Protein AF-A0A3S3NFB6-F1 (afdb_monomer_lite)

Foldseek 3Di:
DDDPPDPPDPPPPPPPPVVPDDPCVQVVVQVQCQDPVNCVVVVHCPPPDVDGDHPDDPVCVVPPDPPPPPDPPPDPPDDPDDDDDPPDDPPVVPD

Organism: NCBI:txid337451

pLDDT: mean 71.09, std 19.83, range [35.66, 96.44]

Sequence (95 aa):
MSTNRSWRLKNILLRGRVYGYDPCTENYAEKYFNRLNVQRAMHANLTGIPYKWTACSDVLIKSWKDAQLGQPDGFPDHPHRVGGVEEWRHIMDTW

Radius of gyration: 24.82 Å; chains: 1; bounding box: 56×27×70 Å

InterPro domains:
  IPR001563 Peptidase S10, serine carboxypeptidase [PF00450] (19-66)
  IPR029058 Alpha/Beta hydrolase fold [SSF53474] (17-68)

Secondary structure (DSSP, 8-state):
-------S-SSSTT----TT--TTHHHHHHHHHTSHHHHHHTT-STT--SS---SS-HHHHHH---S-TTS-SS---S----SS------TTS--

Structure (mmCIF, N/CA/C/O backbone):
data_AF-A0A3S3NFB6-F1
#
_entry.id   AF-A0A3S3NFB6-F1
#
loop_
_atom_site.group_PDB
_atom_site.id
_atom_site.type_symbol
_atom_site.label_atom_id
_atom_site.label_alt_id
_atom_site.label_comp_id
_atom_site.label_asym_id
_atom_site.label_entity_id
_atom_site.label_seq_id
_atom_site.pdbx_PDB_ins_code
_atom_site.Cartn_x
_atom_site.Cartn_y
_atom_site.Cartn_z
_atom_site.occupancy
_atom_site.B_iso_or_equiv
_atom_site.auth_seq_id
_atom_site.auth_comp_id
_atom_site.auth_asym_id
_atom_site.auth_atom_id
_atom_site.pdbx_PDB_model_num
ATOM 1 N N . MET A 1 1 ? 37.647 3.602 -54.877 1.00 35.66 1 MET A N 1
ATOM 2 C CA . MET A 1 1 ? 37.905 2.898 -53.603 1.00 35.66 1 MET A CA 1
ATOM 3 C C . MET A 1 1 ? 37.104 3.570 -52.497 1.00 35.66 1 MET A C 1
ATOM 5 O O . MET A 1 1 ? 37.153 4.783 -52.377 1.00 35.66 1 MET A O 1
ATOM 9 N N . SER A 1 2 ? 36.285 2.746 -51.838 1.00 44.16 2 SER A N 1
ATOM 10 C CA . SER A 1 2 ? 35.336 2.938 -50.728 1.00 44.16 2 SER A CA 1
ATOM 11 C C . SER A 1 2 ? 35.038 4.347 -50.181 1.00 44.16 2 SER A C 1
ATOM 13 O O . SER A 1 2 ? 35.875 5.002 -49.568 1.00 44.16 2 SER A O 1
ATOM 15 N N . THR A 1 3 ? 33.768 4.743 -50.303 1.00 46.69 3 THR A N 1
ATOM 16 C CA . THR A 1 3 ? 33.141 5.863 -49.590 1.00 46.69 3 THR A CA 1
ATOM 17 C C . THR A 1 3 ? 33.157 5.612 -48.082 1.00 46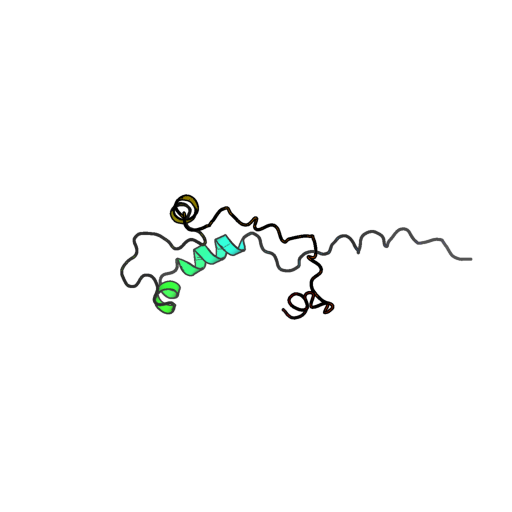.69 3 THR A C 1
ATOM 19 O O . THR A 1 3 ? 32.591 4.619 -47.621 1.00 46.69 3 THR A O 1
ATOM 22 N N . ASN A 1 4 ? 33.744 6.528 -47.315 1.00 53.66 4 ASN A N 1
ATOM 23 C CA . ASN A 1 4 ? 33.823 6.468 -45.857 1.00 53.66 4 ASN A CA 1
ATOM 24 C C . ASN A 1 4 ? 32.441 6.747 -45.224 1.00 53.66 4 ASN A C 1
ATOM 26 O O . ASN A 1 4 ? 32.144 7.844 -44.756 1.00 53.66 4 ASN A O 1
ATOM 30 N N . ARG A 1 5 ? 31.543 5.758 -45.283 1.00 59.66 5 ARG A N 1
ATOM 31 C CA . ARG A 1 5 ? 30.256 5.757 -44.580 1.00 59.66 5 ARG A CA 1
ATOM 32 C C . ARG A 1 5 ? 30.439 5.091 -43.224 1.00 59.66 5 ARG A C 1
ATOM 34 O O . ARG A 1 5 ? 30.125 3.920 -43.064 1.00 59.66 5 ARG A O 1
ATOM 41 N N . SER A 1 6 ? 30.916 5.842 -42.239 1.00 60.38 6 SER A N 1
ATOM 42 C CA . SER A 1 6 ? 30.851 5.384 -40.849 1.00 60.38 6 SER A CA 1
ATOM 43 C C . SER A 1 6 ? 30.639 6.545 -39.881 1.00 60.38 6 SER A C 1
ATOM 45 O O . SER A 1 6 ? 31.515 6.933 -39.120 1.00 60.38 6 SER A O 1
ATOM 47 N N . TRP A 1 7 ? 29.429 7.106 -39.914 1.00 49.44 7 TRP A N 1
ATOM 48 C CA . TRP A 1 7 ? 28.915 8.012 -38.877 1.00 49.44 7 TRP A CA 1
ATOM 49 C C . TRP A 1 7 ? 27.579 7.517 -38.301 1.00 49.44 7 TRP A C 1
ATOM 51 O O . TRP A 1 7 ? 26.720 8.316 -37.944 1.00 49.44 7 TRP A O 1
ATOM 61 N N . ARG A 1 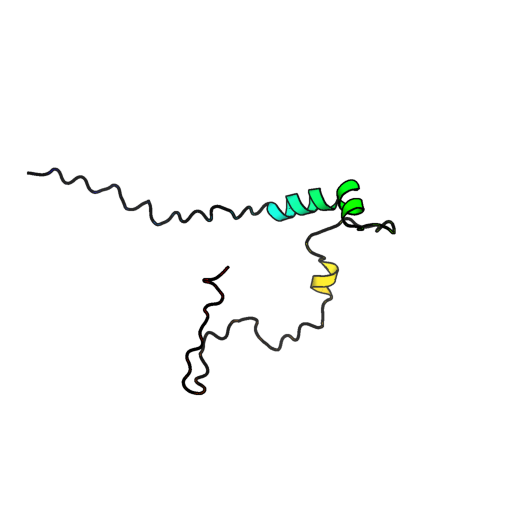8 ? 27.341 6.198 -38.241 1.00 60.75 8 ARG A N 1
ATOM 62 C CA . ARG A 1 8 ? 26.027 5.664 -37.824 1.00 60.75 8 ARG A CA 1
ATOM 63 C C . ARG A 1 8 ? 26.039 4.455 -36.893 1.00 60.75 8 ARG A C 1
ATOM 65 O O . ARG A 1 8 ? 25.116 3.663 -36.958 1.00 60.75 8 ARG A O 1
ATOM 72 N N . LEU A 1 9 ? 26.997 4.313 -35.981 1.00 60.25 9 LEU A N 1
ATOM 73 C CA . LEU A 1 9 ? 26.894 3.267 -34.945 1.00 60.25 9 LEU A CA 1
ATOM 74 C C . LEU A 1 9 ? 27.428 3.709 -33.573 1.00 60.25 9 LEU A C 1
ATOM 76 O O . LEU A 1 9 ? 28.082 2.938 -32.886 1.00 60.25 9 LEU A O 1
ATOM 80 N N . LYS A 1 10 ? 27.154 4.949 -33.144 1.00 54.75 10 LYS A N 1
ATOM 81 C CA . LYS A 1 10 ? 27.482 5.392 -31.770 1.00 54.75 10 LYS A CA 1
ATOM 82 C C . LYS A 1 10 ? 26.280 5.497 -30.820 1.00 54.75 10 LYS A C 1
ATOM 84 O O . LYS A 1 10 ? 26.478 5.727 -29.637 1.00 54.75 10 LYS A O 1
ATOM 89 N N . ASN A 1 11 ? 25.055 5.237 -31.294 1.00 54.81 11 ASN A N 1
ATOM 90 C CA . ASN A 1 11 ? 23.830 5.421 -30.493 1.00 54.81 11 ASN A CA 1
ATOM 91 C C . ASN A 1 11 ? 23.106 4.121 -30.089 1.00 54.81 11 ASN A C 1
ATOM 93 O O . ASN A 1 11 ? 21.994 4.192 -29.577 1.00 54.81 11 ASN A O 1
ATOM 97 N N . ILE A 1 12 ? 23.695 2.938 -30.304 1.00 57.16 12 ILE A N 1
ATOM 98 C CA . ILE A 1 12 ? 23.041 1.658 -29.952 1.00 57.16 12 ILE A CA 1
ATOM 99 C C . ILE A 1 12 ? 23.429 1.179 -28.539 1.00 57.16 12 ILE A C 1
ATOM 101 O O . ILE A 1 12 ? 22.682 0.427 -27.926 1.00 57.16 12 ILE A O 1
ATOM 105 N N . LEU A 1 13 ? 24.539 1.667 -27.968 1.00 59.56 13 LEU A N 1
ATOM 106 C CA . LEU A 1 13 ? 25.077 1.150 -26.698 1.00 59.56 13 LEU A CA 1
ATOM 107 C C . LEU A 1 13 ? 24.692 1.950 -25.440 1.00 59.56 13 LEU A C 1
ATOM 109 O O . LEU A 1 13 ? 24.995 1.514 -24.339 1.00 59.56 13 LEU A O 1
ATOM 113 N N . LEU A 1 14 ? 23.991 3.084 -25.567 1.00 59.25 14 LEU A N 1
ATOM 114 C CA . LEU A 1 14 ? 23.540 3.891 -24.413 1.00 59.25 14 LEU A CA 1
ATOM 115 C C . LEU A 1 14 ? 22.040 3.778 -24.126 1.00 59.25 14 LEU A C 1
ATOM 117 O O . LEU A 1 14 ? 21.470 4.577 -23.389 1.00 59.25 14 LEU A O 1
ATOM 121 N N . ARG A 1 15 ? 21.376 2.774 -24.696 1.00 55.72 15 ARG A N 1
ATOM 122 C CA . ARG A 1 15 ? 19.973 2.497 -24.396 1.00 55.72 15 ARG A CA 1
ATOM 123 C C . ARG A 1 15 ? 19.793 1.031 -24.054 1.00 55.72 15 ARG A C 1
ATOM 125 O O . ARG A 1 15 ? 18.976 0.337 -24.652 1.00 55.72 15 ARG A O 1
ATOM 132 N N . GLY A 1 16 ? 20.517 0.597 -23.023 1.00 53.94 16 GLY A N 1
ATOM 133 C CA . GLY A 1 16 ? 19.994 -0.404 -22.101 1.00 53.94 16 GLY A CA 1
ATOM 134 C C . GLY A 1 16 ? 18.711 0.154 -21.490 1.00 53.94 16 GLY A C 1
ATOM 135 O O . GLY A 1 16 ? 18.695 0.668 -20.379 1.00 53.94 16 GLY A O 1
ATOM 136 N N . ARG A 1 17 ? 17.633 0.162 -22.276 1.00 56.00 17 ARG A N 1
ATOM 137 C CA . ARG A 1 17 ? 16.286 0.341 -21.766 1.00 56.00 17 ARG A CA 1
ATOM 138 C C . ARG A 1 17 ? 16.126 -0.820 -20.802 1.00 56.00 17 ARG A C 1
ATOM 140 O O . ARG A 1 17 ? 16.203 -1.965 -21.237 1.00 56.00 17 ARG A O 1
ATOM 147 N N . VAL A 1 18 ? 15.977 -0.526 -19.516 1.00 60.31 18 VAL A N 1
ATOM 148 C CA . VAL A 1 18 ? 15.489 -1.499 -18.542 1.00 60.31 18 VAL A CA 1
ATOM 149 C C . VAL A 1 18 ? 14.093 -1.884 -19.034 1.00 60.31 18 VAL A C 1
ATOM 151 O O . VAL A 1 18 ? 13.105 -1.208 -18.757 1.00 60.31 18 VAL A O 1
ATOM 154 N N . TYR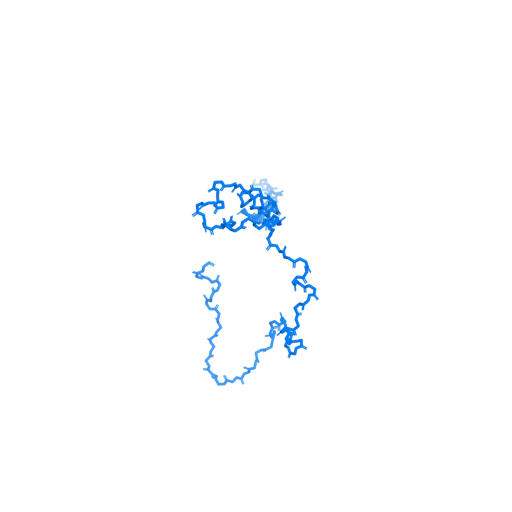 A 1 19 ? 14.022 -2.870 -19.926 1.00 63.66 19 TYR A N 1
ATOM 155 C CA . TYR A 1 19 ? 12.773 -3.409 -20.435 1.00 63.66 19 TYR A CA 1
ATOM 156 C C . TYR A 1 19 ? 12.170 -4.195 -19.274 1.00 63.66 19 TYR A C 1
ATO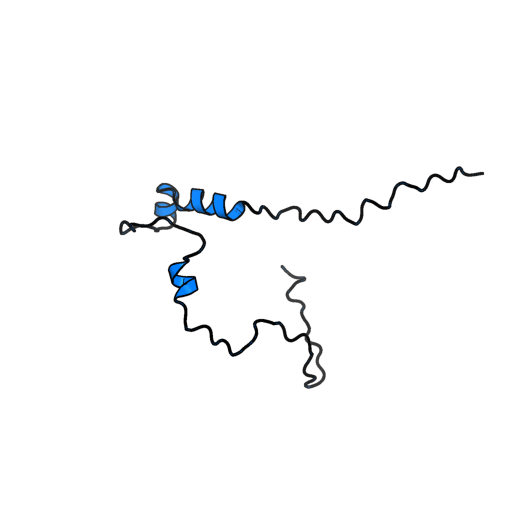M 158 O O . TYR A 1 19 ? 12.558 -5.332 -19.044 1.00 63.66 19 TYR A O 1
ATOM 166 N N . GLY A 1 20 ? 11.283 -3.563 -18.502 1.00 73.12 20 GLY A N 1
ATOM 167 C CA . GLY A 1 20 ? 10.537 -4.249 -17.443 1.00 73.12 20 GLY A CA 1
ATOM 168 C C . GLY A 1 20 ? 10.315 -3.462 -16.155 1.00 73.12 20 GLY A C 1
ATOM 169 O O . GLY A 1 20 ? 9.451 -3.856 -15.382 1.00 73.12 20 GLY A O 1
ATOM 170 N N . TYR A 1 21 ? 11.026 -2.352 -15.918 1.00 83.38 21 TYR A N 1
ATOM 171 C CA . TYR A 1 21 ? 10.737 -1.517 -14.749 1.00 83.38 21 TYR A CA 1
ATOM 172 C C . TYR A 1 21 ? 9.615 -0.529 -15.064 1.00 83.38 21 TYR A C 1
ATOM 174 O O . TYR A 1 21 ? 9.808 0.428 -15.818 1.00 83.38 21 TYR A O 1
ATOM 182 N N . ASP A 1 22 ? 8.444 -0.778 -14.484 1.00 88.44 22 ASP A N 1
ATOM 183 C CA . ASP A 1 22 ? 7.322 0.151 -14.498 1.00 88.44 22 ASP A CA 1
ATOM 184 C C . ASP A 1 22 ? 7.245 0.871 -13.138 1.00 88.44 22 ASP A C 1
ATOM 186 O O . ASP A 1 22 ? 6.899 0.237 -12.132 1.00 88.44 22 ASP A O 1
ATOM 190 N N . PRO A 1 23 ? 7.543 2.183 -13.075 1.00 88.75 23 PRO A N 1
ATOM 191 C CA . PRO A 1 23 ? 7.477 2.945 -11.829 1.00 88.75 23 PRO A CA 1
ATOM 192 C C . PRO A 1 23 ? 6.055 3.036 -11.257 1.00 88.75 23 PRO A C 1
ATOM 194 O O . PRO A 1 23 ? 5.889 3.400 -10.100 1.00 88.75 23 PRO A O 1
ATOM 197 N N . CYS A 1 24 ? 5.022 2.709 -12.037 1.00 91.81 24 CYS A N 1
ATOM 198 C CA . CYS A 1 24 ? 3.627 2.726 -11.608 1.00 91.81 24 CYS A CA 1
ATOM 199 C C . CYS A 1 24 ? 3.145 1.381 -11.036 1.00 91.81 24 CYS A C 1
ATOM 201 O O . CYS A 1 24 ? 1.963 1.251 -10.711 1.00 91.81 24 CYS A O 1
ATOM 203 N N . THR A 1 25 ? 4.029 0.384 -10.899 1.00 91.81 25 THR A N 1
ATOM 204 C CA . THR A 1 25 ? 3.683 -0.954 -10.384 1.00 91.81 25 THR A CA 1
ATOM 205 C C . THR A 1 25 ? 2.995 -0.894 -9.020 1.00 91.81 25 THR A C 1
ATOM 207 O O . THR A 1 25 ? 2.002 -1.588 -8.798 1.00 91.81 25 THR A O 1
ATOM 210 N N . GLU A 1 26 ? 3.464 -0.017 -8.131 1.00 92.50 26 GLU A N 1
ATOM 211 C CA . GLU A 1 26 ? 2.882 0.187 -6.802 1.00 92.50 26 GLU A CA 1
ATOM 212 C C . GLU A 1 26 ? 1.412 0.625 -6.885 1.00 92.50 26 GLU A C 1
ATOM 214 O O . GLU A 1 26 ? 0.533 0.007 -6.282 1.00 92.50 26 GLU A O 1
ATOM 219 N N . ASN A 1 27 ? 1.103 1.606 -7.736 1.00 94.50 27 ASN A N 1
ATOM 220 C CA . ASN A 1 27 ? -0.264 2.085 -7.942 1.00 94.50 27 ASN A CA 1
ATOM 221 C C . ASN A 1 27 ? -1.192 0.983 -8.477 1.00 94.50 27 ASN A C 1
ATOM 223 O O . ASN A 1 27 ? -2.390 0.967 -8.169 1.00 94.50 27 ASN A O 1
ATOM 227 N N . TYR A 1 28 ? -0.682 0.079 -9.319 1.00 95.06 28 TYR A N 1
ATOM 228 C CA . TYR A 1 28 ? -1.467 -1.057 -9.804 1.00 95.06 28 TYR A CA 1
ATOM 229 C C . TYR A 1 28 ? -1.717 -2.081 -8.699 1.00 95.06 28 TYR A C 1
ATOM 231 O O . TYR A 1 28 ? -2.847 -2.562 -8.574 1.00 95.06 28 TYR A O 1
ATOM 239 N N . ALA A 1 29 ? -0.706 -2.367 -7.876 1.00 95.50 29 ALA A N 1
ATOM 240 C CA . ALA A 1 29 ? -0.828 -3.249 -6.724 1.00 95.50 29 ALA A CA 1
ATOM 241 C C . ALA A 1 29 ? -1.896 -2.733 -5.749 1.00 95.50 29 ALA A C 1
ATOM 243 O O . ALA A 1 29 ? -2.826 -3.470 -5.418 1.00 95.50 29 ALA A O 1
ATOM 244 N N . GLU A 1 30 ? -1.860 -1.451 -5.380 1.00 95.56 30 GLU A N 1
ATOM 245 C CA . GLU A 1 30 ? -2.861 -0.861 -4.483 1.00 95.56 30 GLU A CA 1
ATOM 246 C C . GLU A 1 30 ? -4.287 -1.009 -5.019 1.00 95.56 30 GLU A C 1
ATOM 248 O O . GLU A 1 30 ? -5.205 -1.391 -4.289 1.00 95.56 30 GLU A O 1
ATOM 253 N N . LYS A 1 31 ? -4.497 -0.766 -6.317 1.00 95.88 31 LYS A N 1
ATOM 254 C CA . LYS A 1 31 ? -5.814 -0.942 -6.948 1.00 95.88 31 LYS A CA 1
ATOM 255 C C . LYS A 1 31 ? -6.269 -2.398 -6.976 1.00 95.88 31 LYS A C 1
ATOM 257 O O . LYS A 1 31 ? -7.474 -2.645 -6.975 1.00 95.88 31 LYS A O 1
ATOM 262 N N . TYR A 1 32 ? -5.344 -3.347 -7.072 1.00 96.44 32 TYR A N 1
ATOM 263 C CA . TYR A 1 32 ? -5.647 -4.772 -7.140 1.00 96.44 32 TYR A CA 1
ATOM 264 C C . TYR A 1 32 ? -5.986 -5.343 -5.758 1.00 96.44 32 TYR A C 1
ATOM 266 O O . TYR A 1 32 ? -7.050 -5.941 -5.587 1.00 96.44 32 TYR A O 1
ATOM 274 N N . PHE A 1 33 ? -5.145 -5.085 -4.755 1.00 95.31 33 PHE A N 1
ATOM 275 C CA . PHE A 1 33 ? -5.299 -5.629 -3.402 1.00 95.31 33 PHE A CA 1
ATOM 276 C C . PHE A 1 33 ? -6.439 -4.993 -2.599 1.00 95.31 33 PHE A C 1
ATOM 278 O O . PHE A 1 33 ? -6.924 -5.588 -1.640 1.00 95.31 33 PHE A O 1
ATOM 285 N N . ASN A 1 34 ? -6.934 -3.822 -3.005 1.00 95.56 34 ASN A N 1
ATOM 286 C CA . ASN A 1 34 ? -8.115 -3.207 -2.392 1.00 95.56 34 ASN A CA 1
ATOM 287 C C . ASN A 1 34 ? -9.458 -3.715 -2.949 1.00 95.56 34 ASN A C 1
ATOM 289 O O . ASN A 1 34 ? -10.514 -3.234 -2.538 1.00 95.56 34 ASN A O 1
ATOM 293 N N . ARG A 1 35 ? -9.464 -4.682 -3.876 1.00 95.62 35 ARG A N 1
ATOM 294 C CA . ARG A 1 35 ? -10.711 -5.273 -4.387 1.00 95.62 35 ARG A CA 1
ATOM 295 C C . ARG A 1 35 ? -11.228 -6.353 -3.439 1.00 95.62 35 ARG A C 1
ATOM 297 O O . ARG A 1 35 ? -10.480 -7.241 -3.043 1.00 95.62 35 ARG A O 1
ATOM 304 N N . LEU A 1 36 ? -12.531 -6.341 -3.150 1.00 92.19 36 LEU A N 1
ATOM 305 C CA . LEU A 1 36 ? -13.150 -7.281 -2.206 1.00 92.19 36 LEU A CA 1
ATOM 306 C C . LEU A 1 36 ? -12.985 -8.754 -2.619 1.00 92.19 36 LEU A C 1
ATOM 308 O O . LEU A 1 36 ? -12.789 -9.617 -1.769 1.00 92.19 36 LEU A O 1
ATOM 312 N N . ASN A 1 37 ? -13.049 -9.050 -3.920 1.00 94.06 37 ASN A N 1
ATOM 313 C CA . ASN A 1 37 ? -12.838 -10.403 -4.438 1.00 94.06 37 ASN A CA 1
ATOM 314 C C . ASN A 1 37 ? -11.395 -10.885 -4.224 1.00 94.06 37 ASN A C 1
ATOM 316 O O . ASN A 1 37 ? -11.197 -12.029 -3.826 1.00 94.06 37 ASN A O 1
ATOM 320 N N . VAL A 1 38 ? -10.410 -10.009 -4.436 1.00 96.12 38 VAL A N 1
ATOM 321 C CA . VAL A 1 38 ? -8.988 -10.297 -4.204 1.00 96.12 38 VAL A CA 1
ATOM 322 C C . VAL A 1 38 ? -8.726 -10.486 -2.713 1.00 96.12 38 VAL A C 1
ATOM 324 O O . VAL A 1 38 ? -8.122 -11.481 -2.325 1.00 96.12 38 VAL A O 1
ATOM 327 N N . GLN A 1 39 ? -9.255 -9.601 -1.866 1.00 95.12 39 GLN A N 1
ATOM 328 C CA . GLN A 1 39 ? -9.129 -9.731 -0.413 1.00 95.12 39 GLN A CA 1
ATOM 329 C C . GLN A 1 39 ? -9.742 -11.039 0.090 1.00 95.12 39 GLN A C 1
ATOM 331 O O . GLN A 1 39 ? -9.090 -11.773 0.825 1.00 95.12 39 GLN A O 1
ATOM 336 N N . ARG A 1 40 ? -10.945 -11.392 -0.381 1.00 91.81 40 ARG A N 1
ATOM 337 C CA . ARG A 1 40 ? -11.592 -12.660 -0.027 1.00 91.81 40 ARG A 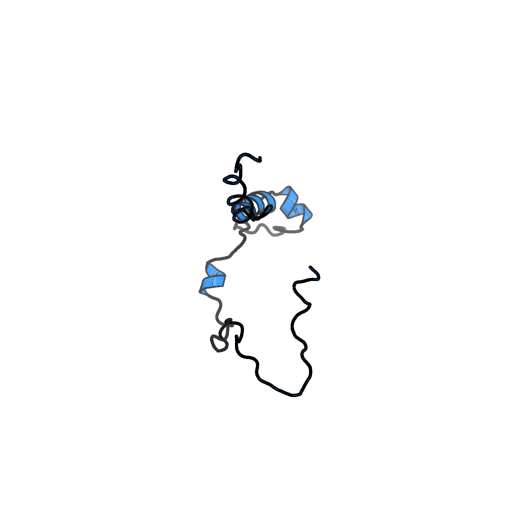CA 1
ATOM 338 C C . ARG A 1 40 ? -10.767 -13.869 -0.472 1.00 91.81 40 ARG A C 1
ATOM 340 O O . ARG A 1 40 ? -10.616 -14.799 0.310 1.00 91.81 40 ARG A O 1
ATOM 347 N N . ALA A 1 41 ? -10.225 -13.848 -1.691 1.00 95.31 41 ALA A N 1
ATOM 348 C CA . ALA A 1 41 ? -9.394 -14.934 -2.213 1.00 95.31 41 ALA A CA 1
ATOM 349 C C . ALA A 1 41 ? -8.084 -15.110 -1.424 1.00 95.31 41 ALA A C 1
ATOM 351 O O . ALA A 1 41 ? -7.608 -16.228 -1.265 1.00 95.31 41 ALA A O 1
ATOM 352 N N . MET A 1 42 ? -7.524 -14.017 -0.904 1.00 94.00 42 MET A N 1
ATOM 353 C CA . MET A 1 42 ? -6.316 -14.029 -0.073 1.00 94.00 42 MET A CA 1
ATOM 354 C C . MET A 1 42 ? -6.593 -14.257 1.417 1.00 94.00 42 MET A C 1
ATOM 356 O O . MET A 1 42 ? -5.657 -14.233 2.212 1.00 94.00 42 MET A O 1
ATOM 360 N N . HIS A 1 43 ? -7.857 -14.429 1.815 1.00 94.19 43 HIS A N 1
ATOM 361 C CA . HIS A 1 43 ? -8.270 -14.427 3.221 1.00 94.19 43 HIS A CA 1
ATOM 362 C C . HIS A 1 43 ? -7.820 -13.160 3.979 1.00 94.19 43 HIS A C 1
ATOM 364 O O . HIS A 1 43 ? -7.551 -13.188 5.179 1.00 94.19 43 HIS A O 1
ATOM 370 N N . ALA A 1 44 ? -7.746 -12.032 3.273 1.00 87.12 44 ALA A N 1
ATOM 371 C CA . ALA A 1 44 ? -7.494 -10.712 3.828 1.00 87.12 44 ALA A CA 1
ATOM 372 C C . ALA A 1 44 ? -8.820 -10.003 4.149 1.00 87.12 44 ALA A C 1
ATOM 374 O O . ALA A 1 44 ? -9.858 -10.293 3.552 1.00 87.12 44 ALA A O 1
ATOM 375 N N . ASN A 1 45 ? -8.781 -9.047 5.083 1.00 87.00 45 ASN A N 1
ATOM 376 C CA . ASN A 1 45 ? -9.950 -8.260 5.494 1.00 87.00 45 ASN A CA 1
ATOM 377 C C . ASN A 1 45 ? -11.148 -9.105 5.997 1.00 87.00 45 ASN A C 1
ATOM 379 O O . ASN A 1 45 ? -12.308 -8.759 5.786 1.00 87.00 45 ASN A O 1
ATOM 383 N N . LEU A 1 46 ? -10.882 -10.227 6.676 1.00 82.31 46 LEU A N 1
ATOM 384 C CA . LEU A 1 46 ? -11.933 -11.091 7.238 1.00 82.31 46 LEU A CA 1
ATOM 385 C C . LEU A 1 46 ? -12.716 -10.410 8.369 1.00 82.31 46 LEU A C 1
ATOM 387 O O . LEU A 1 46 ? -13.900 -10.672 8.555 1.00 82.31 46 LEU A O 1
ATOM 391 N N . THR A 1 47 ? -12.046 -9.538 9.122 1.00 84.81 47 THR A N 1
ATOM 392 C CA . THR A 1 47 ? -12.583 -8.855 10.305 1.00 84.81 47 THR A CA 1
ATOM 393 C C . THR A 1 47 ? -13.078 -7.434 10.026 1.00 84.81 47 THR A C 1
ATOM 395 O O . THR A 1 47 ? -13.502 -6.760 10.959 1.00 84.81 47 THR A O 1
ATOM 398 N N . GLY A 1 48 ? -13.052 -6.963 8.773 1.00 84.62 48 GLY A N 1
ATOM 399 C CA . GLY A 1 48 ? -13.477 -5.599 8.436 1.00 84.62 48 GLY A CA 1
ATOM 400 C C . GLY A 1 48 ? -12.464 -4.541 8.880 1.00 84.62 48 GLY A C 1
ATOM 401 O O . GLY A 1 48 ? -12.776 -3.652 9.669 1.00 84.62 48 GLY A O 1
ATOM 402 N N . ILE A 1 49 ? -11.237 -4.646 8.376 1.00 87.94 49 ILE A N 1
ATOM 403 C CA . ILE A 1 49 ? -10.148 -3.704 8.624 1.00 87.94 49 ILE A CA 1
ATOM 404 C C . ILE A 1 49 ? -10.573 -2.310 8.116 1.00 87.94 49 ILE A C 1
ATOM 406 O O . ILE A 1 49 ? -10.950 -2.175 6.950 1.00 87.94 49 ILE A O 1
ATOM 410 N N . PRO A 1 50 ? -10.512 -1.258 8.957 1.00 88.62 50 PRO A N 1
ATOM 411 C CA . PRO A 1 50 ? -11.049 0.064 8.621 1.00 88.62 50 PRO A CA 1
ATOM 412 C C . PRO A 1 50 ? -10.152 0.873 7.672 1.00 88.62 50 PRO A C 1
ATOM 414 O O . PRO A 1 50 ? -10.526 1.968 7.253 1.00 88.62 50 PRO A O 1
ATOM 417 N N . TYR A 1 51 ? -8.966 0.363 7.340 1.00 88.06 51 TYR A N 1
ATOM 418 C CA . TYR A 1 51 ? -8.008 1.005 6.449 1.00 88.06 51 TYR A CA 1
ATOM 419 C C . TYR A 1 51 ? -7.786 0.183 5.181 1.00 88.06 51 TYR A C 1
ATOM 421 O O . TYR A 1 51 ? -7.935 -1.039 5.154 1.00 88.06 51 TYR A O 1
ATOM 429 N N . LYS A 1 52 ? -7.433 0.890 4.107 1.00 92.25 52 LYS A N 1
ATOM 430 C CA . LYS A 1 52 ? -7.087 0.288 2.821 1.00 92.25 52 LYS A CA 1
ATOM 431 C C . LYS A 1 52 ? -5.713 -0.360 2.897 1.00 92.25 52 LYS A C 1
ATOM 433 O O . LYS A 1 52 ? -4.854 0.076 3.656 1.00 92.25 52 LYS A O 1
ATOM 438 N N . TRP A 1 53 ? -5.511 -1.371 2.068 1.00 94.06 53 TRP A N 1
ATOM 439 C CA . TRP A 1 53 ? -4.189 -1.928 1.841 1.00 94.06 53 TRP A CA 1
ATOM 440 C C . TRP A 1 53 ? -3.313 -0.900 1.106 1.00 94.06 53 TRP A C 1
ATOM 442 O O . TRP A 1 53 ? -3.771 -0.301 0.128 1.00 94.06 53 TRP A O 1
ATOM 452 N N . THR A 1 54 ? -2.077 -0.721 1.570 1.00 94.44 54 THR A N 1
ATOM 453 C CA . THR A 1 54 ? -1.024 0.110 0.963 1.00 94.44 54 THR A CA 1
ATOM 454 C C . THR A 1 54 ? 0.274 -0.695 0.919 1.00 94.44 54 THR A C 1
ATOM 456 O O . THR A 1 54 ? 0.455 -1.615 1.720 1.00 94.44 54 THR A O 1
ATOM 459 N N . ALA A 1 55 ? 1.182 -0.371 -0.004 1.00 92.50 55 ALA A N 1
ATOM 460 C CA . ALA A 1 55 ? 2.455 -1.092 -0.114 1.00 92.50 55 ALA A CA 1
ATOM 461 C C . ALA A 1 55 ? 3.359 -0.861 1.110 1.00 92.50 55 ALA A C 1
ATOM 463 O O . ALA A 1 55 ? 4.024 -1.781 1.584 1.00 92.50 55 ALA A O 1
ATOM 464 N N . CYS A 1 56 ? 3.321 0.355 1.654 1.00 91.44 56 CYS A N 1
ATOM 465 C CA . CYS A 1 56 ? 4.089 0.778 2.816 1.00 91.44 56 CYS A CA 1
ATOM 466 C C . CYS A 1 56 ? 3.178 1.435 3.863 1.00 91.44 56 CYS A C 1
ATOM 468 O O . CYS A 1 56 ? 2.141 2.017 3.535 1.00 91.44 56 CYS A O 1
ATOM 470 N N . SER A 1 57 ? 3.576 1.361 5.136 1.00 90.69 57 SER A N 1
ATOM 471 C CA . SER A 1 57 ? 2.913 2.061 6.241 1.00 90.69 57 SER A CA 1
ATOM 472 C C . SER A 1 57 ? 3.832 3.142 6.795 1.00 90.69 57 SER A C 1
ATOM 474 O O . SER A 1 57 ? 4.817 2.839 7.469 1.00 90.69 57 SER A O 1
ATOM 476 N N . ASP A 1 58 ? 3.487 4.409 6.555 1.00 89.56 58 ASP A N 1
ATOM 477 C CA . ASP A 1 58 ? 4.258 5.561 7.045 1.00 89.56 58 ASP A CA 1
ATOM 478 C C . ASP A 1 58 ? 4.382 5.585 8.568 1.00 89.56 58 ASP A C 1
ATOM 480 O O . ASP A 1 58 ? 5.385 6.048 9.112 1.00 89.56 58 ASP A O 1
ATOM 484 N N . VAL A 1 59 ? 3.350 5.102 9.265 1.00 89.88 59 VAL A N 1
ATOM 485 C CA . VAL A 1 59 ? 3.341 5.026 10.727 1.00 89.88 59 VAL A CA 1
ATOM 486 C C . VAL A 1 59 ? 4.424 4.063 11.188 1.00 89.88 59 VAL A C 1
ATOM 488 O O . VA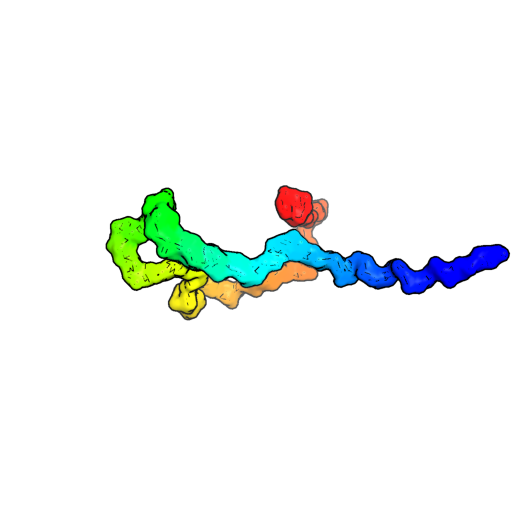L A 1 59 ? 5.253 4.446 12.007 1.00 89.88 59 VAL A O 1
ATOM 491 N N . LEU A 1 60 ? 4.456 2.855 10.614 1.00 88.44 60 LEU A N 1
ATOM 492 C CA . LEU A 1 60 ? 5.437 1.835 10.978 1.00 88.44 60 LEU A CA 1
ATOM 493 C C . LEU A 1 60 ? 6.854 2.265 10.607 1.00 88.44 60 LEU A C 1
ATOM 495 O O . LEU A 1 60 ? 7.748 2.129 11.433 1.00 88.44 60 LEU A O 1
ATOM 499 N N . ILE A 1 61 ? 7.048 2.854 9.423 1.00 87.44 61 ILE A N 1
ATOM 500 C CA . ILE A 1 61 ? 8.357 3.359 8.979 1.00 87.44 61 ILE A CA 1
ATOM 501 C C . ILE A 1 61 ? 8.908 4.400 9.963 1.00 87.44 61 ILE A C 1
ATOM 503 O O . ILE A 1 61 ? 10.092 4.382 10.283 1.00 87.44 61 ILE A O 1
ATOM 507 N N . LYS A 1 62 ? 8.056 5.293 10.480 1.00 87.25 62 LYS A N 1
ATOM 508 C CA . LYS A 1 62 ? 8.469 6.335 11.434 1.00 87.25 62 LYS A CA 1
ATOM 509 C C . LYS A 1 62 ? 8.625 5.824 12.865 1.00 87.25 62 LYS A C 1
ATOM 511 O O . LYS A 1 62 ? 9.361 6.428 13.641 1.00 87.25 62 LYS A O 1
ATOM 516 N N . SER A 1 63 ? 7.904 4.769 13.241 1.00 87.81 63 SER A N 1
ATOM 517 C CA . SER A 1 63 ? 7.872 4.269 14.618 1.00 87.81 63 SER A CA 1
ATOM 518 C C . SER A 1 63 ? 8.784 3.071 14.872 1.00 87.81 63 SER A C 1
ATOM 520 O O . SER A 1 63 ? 8.906 2.662 16.027 1.00 87.81 63 SER A O 1
ATOM 522 N N . TRP A 1 64 ? 9.389 2.483 13.836 1.00 85.00 64 TRP A N 1
ATOM 523 C CA . TRP A 1 64 ? 10.255 1.315 13.973 1.00 85.00 64 TRP A CA 1
ATOM 524 C C . TRP A 1 64 ? 11.564 1.682 14.682 1.00 85.00 64 TRP A C 1
ATOM 526 O O . TRP A 1 64 ? 12.322 2.521 14.202 1.00 85.00 64 TRP A O 1
ATOM 536 N N . LYS A 1 65 ? 11.832 1.059 15.837 1.00 80.69 65 LYS A N 1
ATOM 537 C CA . LYS A 1 65 ? 13.008 1.351 16.683 1.00 80.69 65 LYS A CA 1
ATOM 538 C C . LYS A 1 65 ? 14.025 0.214 16.755 1.00 80.69 65 LYS A C 1
ATOM 540 O O . LYS A 1 65 ? 15.128 0.430 17.243 1.00 80.69 65 LYS A O 1
ATOM 545 N N . ASP A 1 66 ? 13.676 -0.962 16.239 1.00 75.50 66 ASP A N 1
ATOM 546 C CA . ASP A 1 66 ? 14.504 -2.171 16.350 1.00 75.50 66 ASP A CA 1
ATOM 547 C C . ASP A 1 66 ? 15.583 -2.260 15.260 1.00 75.50 66 ASP A C 1
ATOM 549 O O . ASP A 1 66 ? 16.394 -3.185 15.244 1.00 75.50 66 ASP A O 1
ATOM 553 N N . ALA A 1 67 ? 15.624 -1.280 14.353 1.00 68.69 67 ALA A N 1
ATOM 554 C CA . ALA A 1 67 ? 16.759 -1.091 13.466 1.00 68.69 67 ALA A CA 1
ATOM 555 C C . ALA A 1 67 ? 17.912 -0.502 14.290 1.00 68.69 67 ALA A C 1
ATOM 557 O O . ALA A 1 67 ? 17.961 0.700 14.553 1.00 68.69 67 ALA A O 1
ATOM 558 N N . GLN A 1 68 ? 18.833 -1.357 14.736 1.00 61.22 68 GLN A N 1
ATOM 559 C CA . GLN A 1 68 ? 20.101 -0.898 15.291 1.00 61.22 68 GLN A CA 1
ATOM 560 C C . GLN A 1 68 ? 20.820 -0.078 14.212 1.00 61.22 68 GLN A C 1
ATOM 562 O O . GLN A 1 68 ? 21.366 -0.641 13.267 1.00 61.22 68 GLN A O 1
ATOM 567 N N . LEU A 1 69 ? 20.855 1.250 14.363 1.00 59.47 69 LEU A N 1
ATOM 568 C CA . LEU A 1 69 ? 21.717 2.155 13.588 1.00 59.47 69 LEU A CA 1
ATOM 569 C C . LEU A 1 69 ? 23.189 1.984 14.016 1.00 59.47 69 LEU A C 1
ATOM 571 O O . LEU A 1 69 ? 23.852 2.925 14.445 1.00 59.47 69 LEU A O 1
ATOM 575 N N . GLY A 1 70 ? 23.670 0.744 13.966 1.00 53.94 70 GLY A N 1
ATOM 576 C CA . GLY A 1 70 ? 25.007 0.308 14.361 1.00 53.94 70 GLY A CA 1
ATOM 577 C C . GLY A 1 70 ? 25.692 -0.562 13.310 1.00 53.94 70 GLY A C 1
ATOM 578 O O . GLY A 1 70 ? 26.799 -1.036 13.543 1.00 53.94 70 GLY A O 1
ATOM 579 N N . GLN A 1 71 ? 25.076 -0.742 12.146 1.00 53.50 71 GLN A N 1
ATOM 580 C CA . GLN A 1 71 ? 25.758 -1.202 10.949 1.00 53.50 71 GLN A CA 1
ATOM 581 C C . GLN A 1 71 ? 25.271 -0.332 9.798 1.00 53.50 71 GLN A C 1
ATOM 583 O O . GLN A 1 71 ? 24.063 -0.233 9.590 1.00 53.50 71 GLN A O 1
ATOM 588 N N . PRO A 1 72 ? 26.167 0.361 9.080 1.00 48.94 72 PRO A N 1
ATOM 589 C CA . PRO A 1 72 ? 25.760 0.959 7.833 1.00 48.94 72 PRO A CA 1
ATOM 590 C C . PRO A 1 72 ? 25.303 -0.184 6.927 1.00 48.94 72 PRO A C 1
ATOM 592 O O . PRO A 1 72 ? 26.078 -1.095 6.647 1.00 48.94 72 PRO A O 1
ATOM 595 N N . ASP A 1 73 ? 24.102 -0.073 6.371 1.00 57.12 73 ASP A N 1
ATOM 596 C CA . ASP A 1 73 ? 23.684 -0.806 5.168 1.00 57.12 73 ASP A CA 1
ATOM 597 C C . ASP A 1 73 ? 24.490 -0.361 3.922 1.00 57.12 73 ASP A C 1
ATOM 599 O O . ASP A 1 73 ? 24.066 -0.496 2.776 1.00 57.12 73 ASP A O 1
ATOM 603 N N . GLY A 1 74 ? 25.683 0.196 4.141 1.00 49.50 74 GLY A N 1
ATOM 604 C CA . GLY A 1 74 ? 26.759 0.234 3.183 1.00 49.50 74 GLY A CA 1
ATOM 605 C C . GLY A 1 74 ? 27.444 -1.118 3.238 1.00 49.50 74 GLY A C 1
ATOM 606 O O . GLY A 1 74 ? 28.209 -1.413 4.154 1.00 49.50 74 GLY A O 1
ATOM 607 N N . PHE A 1 75 ? 27.143 -1.934 2.240 1.00 46.12 75 PHE A N 1
ATOM 608 C CA . PHE A 1 75 ? 28.059 -2.921 1.692 1.00 46.12 75 PHE A CA 1
ATOM 609 C C . PHE A 1 75 ? 29.521 -2.553 2.025 1.00 46.12 75 PHE A C 1
ATOM 611 O O . PHE A 1 75 ? 29.964 -1.468 1.639 1.00 46.12 75 PHE A O 1
ATOM 618 N N . PRO A 1 76 ? 30.277 -3.366 2.783 1.00 48.25 76 PRO A N 1
ATOM 619 C CA . PRO A 1 76 ? 31.673 -3.048 3.008 1.00 48.25 76 PRO A CA 1
ATOM 620 C C . PRO A 1 76 ? 32.405 -3.199 1.671 1.00 48.25 76 PRO A C 1
ATOM 622 O O . PRO A 1 76 ? 32.738 -4.306 1.254 1.00 48.25 76 PRO A O 1
ATOM 625 N N . ASP A 1 77 ? 32.687 -2.078 1.007 1.00 52.34 77 ASP A N 1
ATOM 626 C CA . ASP A 1 77 ? 33.510 -1.999 -0.211 1.00 52.34 77 ASP A CA 1
ATOM 627 C C . ASP A 1 77 ? 34.995 -2.327 0.047 1.00 52.34 77 ASP A C 1
ATOM 629 O O . ASP A 1 77 ? 35.869 -2.090 -0.792 1.00 52.34 77 ASP A O 1
ATOM 633 N N . HIS A 1 78 ? 35.320 -2.897 1.207 1.00 47.53 78 HIS A N 1
ATOM 634 C CA . HIS A 1 78 ? 36.672 -3.290 1.558 1.00 47.53 78 HIS A CA 1
ATOM 635 C C . HIS A 1 78 ? 36.708 -4.757 1.980 1.00 47.53 78 HIS A C 1
ATOM 637 O O . HIS A 1 78 ? 36.095 -5.130 2.985 1.00 47.53 78 HIS A O 1
ATOM 643 N N . PRO A 1 79 ? 37.439 -5.612 1.244 1.00 48.28 79 PRO A N 1
ATOM 644 C CA . PRO A 1 79 ? 37.592 -6.997 1.632 1.00 48.28 79 PRO A CA 1
ATOM 645 C C . PRO A 1 79 ? 38.476 -7.062 2.881 1.00 48.28 79 PRO A C 1
ATOM 647 O O . PRO A 1 79 ? 39.662 -6.726 2.844 1.00 48.28 79 PRO A O 1
ATOM 650 N N . HIS A 1 80 ? 37.920 -7.551 3.988 1.00 42.03 80 HIS A N 1
ATOM 651 C CA . HIS A 1 80 ? 38.742 -8.115 5.050 1.00 42.03 80 HIS A CA 1
ATOM 652 C C . HIS A 1 80 ? 39.372 -9.400 4.510 1.00 42.03 80 HIS A C 1
ATOM 654 O O . HIS A 1 80 ? 38.693 -10.395 4.265 1.00 42.03 80 HIS A O 1
ATOM 660 N N . ARG A 1 81 ? 40.690 -9.374 4.297 1.00 48.91 81 ARG A N 1
ATOM 661 C CA . ARG A 1 81 ? 41.456 -10.569 3.947 1.00 48.91 81 ARG A CA 1
ATOM 662 C C . ARG A 1 81 ? 41.507 -11.486 5.169 1.00 48.91 81 ARG A C 1
ATOM 664 O O . ARG A 1 81 ? 42.341 -11.290 6.049 1.00 48.91 81 ARG A O 1
ATOM 671 N N . VAL A 1 82 ? 40.659 -12.507 5.196 1.00 46.09 82 VAL A N 1
ATOM 672 C CA . VAL A 1 82 ? 40.838 -13.676 6.061 1.00 46.09 82 VAL A CA 1
ATOM 673 C C . VAL A 1 82 ? 40.970 -14.891 5.154 1.00 46.09 82 VAL A C 1
ATOM 675 O O . VAL A 1 82 ? 40.045 -15.225 4.430 1.00 46.09 82 VAL A O 1
ATOM 678 N N . GLY A 1 83 ? 42.157 -15.501 5.159 1.00 50.31 83 GLY A N 1
ATOM 679 C CA . GLY A 1 83 ? 42.375 -16.882 4.724 1.00 50.31 83 GLY A CA 1
ATOM 680 C C . GLY A 1 83 ? 41.796 -17.304 3.369 1.00 50.31 83 GLY A C 1
ATOM 681 O O . GLY A 1 83 ? 40.858 -18.082 3.333 1.00 50.31 83 GLY A O 1
ATOM 682 N N . GLY A 1 84 ? 42.430 -16.887 2.271 1.00 51.28 84 GLY A N 1
ATOM 683 C CA . GLY A 1 84 ? 42.741 -17.791 1.151 1.00 51.28 84 GLY A CA 1
ATOM 684 C C . GLY A 1 84 ? 41.624 -18.558 0.427 1.00 51.28 84 GLY A C 1
ATOM 685 O O . GLY A 1 84 ? 41.956 -19.536 -0.235 1.00 51.28 84 GLY A O 1
ATOM 686 N N . VAL A 1 85 ? 40.356 -18.146 0.491 1.00 46.28 85 VAL A N 1
ATOM 687 C CA . VAL A 1 85 ? 39.304 -18.657 -0.403 1.00 46.28 85 VAL A CA 1
ATOM 688 C C . VAL A 1 85 ? 38.476 -17.472 -0.894 1.00 46.28 85 VAL A C 1
ATOM 690 O O . VAL A 1 85 ? 37.801 -16.804 -0.115 1.00 46.28 85 VAL A O 1
ATOM 693 N N . GLU A 1 86 ? 38.582 -17.162 -2.187 1.00 46.88 86 GLU A N 1
ATOM 694 C CA . GLU A 1 86 ? 37.738 -16.168 -2.854 1.00 46.88 86 GLU A CA 1
ATOM 695 C C . GLU A 1 86 ? 36.326 -16.735 -3.024 1.00 46.88 86 GLU A C 1
ATOM 697 O O . GLU A 1 86 ? 35.970 -17.246 -4.080 1.00 46.88 86 GLU A O 1
ATOM 702 N N . GLU A 1 87 ? 35.499 -16.655 -1.986 1.00 50.44 87 GLU A N 1
ATOM 703 C CA . GLU A 1 87 ? 34.063 -16.896 -2.128 1.00 50.44 87 GLU A CA 1
ATOM 704 C C . GLU A 1 87 ? 33.349 -15.562 -2.368 1.00 50.44 87 GLU A C 1
ATOM 706 O O . GLU A 1 87 ? 32.622 -15.033 -1.529 1.00 50.44 87 GLU A O 1
ATOM 711 N N . TRP A 1 88 ? 33.601 -14.971 -3.538 1.00 49.91 88 TRP A N 1
ATOM 712 C CA . TRP A 1 88 ? 32.836 -13.824 -4.006 1.00 49.91 88 TRP A CA 1
ATOM 713 C C . TRP A 1 88 ? 31.758 -14.281 -4.984 1.00 49.91 88 TRP A C 1
ATOM 715 O O . TRP A 1 88 ? 32.003 -14.516 -6.160 1.00 49.91 88 TRP A O 1
ATOM 725 N N . ARG A 1 89 ? 30.524 -14.278 -4.475 1.00 55.78 89 ARG A N 1
ATOM 726 C CA . ARG A 1 89 ? 29.387 -13.662 -5.169 1.00 55.78 89 ARG A CA 1
ATOM 727 C C . ARG A 1 89 ? 29.034 -14.275 -6.533 1.00 55.78 89 ARG A C 1
ATOM 729 O O . ARG A 1 89 ? 28.992 -13.580 -7.537 1.00 55.78 89 ARG A O 1
ATOM 736 N N . HIS A 1 90 ? 28.607 -15.535 -6.518 1.00 46.41 90 HIS A N 1
ATOM 737 C CA . HIS A 1 90 ? 27.769 -16.100 -7.587 1.00 46.41 90 HIS A CA 1
ATOM 738 C C . HIS A 1 90 ? 26.265 -15.805 -7.424 1.00 46.41 90 HIS A C 1
ATOM 740 O O . HIS A 1 90 ? 25.460 -16.270 -8.218 1.00 46.41 90 HIS A O 1
ATOM 746 N N . ILE A 1 91 ? 25.844 -15.025 -6.421 1.00 57.75 91 ILE A N 1
ATOM 747 C CA . ILE A 1 91 ? 24.411 -14.922 -6.088 1.00 57.75 91 ILE A CA 1
ATOM 748 C C . ILE A 1 91 ? 23.620 -14.013 -7.054 1.00 57.75 91 ILE A C 1
ATOM 750 O O . ILE A 1 91 ? 22.411 -14.179 -7.158 1.00 57.75 91 ILE A O 1
ATOM 754 N N . MET A 1 92 ? 24.262 -13.115 -7.816 1.00 42.69 92 MET A N 1
ATOM 755 C CA . MET A 1 92 ? 23.558 -12.259 -8.797 1.00 42.69 92 MET A CA 1
ATOM 756 C C . MET A 1 92 ? 23.602 -12.745 -10.254 1.00 42.69 92 MET A C 1
ATOM 758 O O . MET A 1 92 ? 22.973 -12.119 -11.097 1.00 42.69 92 MET A O 1
ATOM 762 N N . ASP A 1 93 ? 24.274 -13.862 -10.554 1.00 45.34 93 ASP A N 1
ATOM 763 C CA . ASP A 1 93 ? 24.256 -14.463 -11.902 1.00 45.34 93 ASP A CA 1
ATOM 764 C C . ASP A 1 93 ? 23.324 -15.687 -11.998 1.00 45.34 93 ASP A C 1
ATOM 766 O O . ASP A 1 93 ? 23.243 -16.328 -13.046 1.00 45.34 93 ASP A O 1
ATOM 770 N N . THR A 1 94 ? 22.605 -16.030 -10.922 1.00 47.56 94 THR A N 1
ATOM 771 C CA . THR A 1 94 ? 21.676 -17.178 -10.908 1.00 47.56 94 THR A CA 1
ATOM 772 C C . THR A 1 94 ? 20.223 -16.853 -10.561 1.00 47.56 94 THR A C 1
ATOM 774 O O . THR A 1 94 ? 19.449 -17.799 -10.441 1.00 47.56 94 THR A O 1
ATOM 777 N N . TRP A 1 95 ? 19.822 -15.578 -10.471 1.00 45.34 95 TRP A N 1
ATOM 778 C CA . TRP A 1 95 ? 18.406 -15.172 -10.512 1.00 45.34 95 TRP A CA 1
ATOM 779 C C . TRP A 1 95 ? 18.216 -13.809 -11.172 1.00 45.34 95 TRP A C 1
ATOM 781 O O . TRP A 1 95 ? 18.883 -12.849 -10.730 1.00 45.34 95 TRP A O 1
#